Protein AF-A0A968BW07-F1 (afdb_monomer_lite)

Structure (mmCIF, N/CA/C/O backbone):
data_AF-A0A968BW07-F1
#
_entry.id   AF-A0A968BW07-F1
#
loop_
_atom_site.group_PDB
_atom_site.id
_atom_site.type_symbol
_atom_site.label_atom_id
_atom_site.label_alt_id
_atom_site.label_comp_id
_atom_site.label_asym_id
_atom_site.label_entity_id
_atom_site.label_seq_id
_atom_site.pdbx_PDB_ins_code
_atom_site.Cartn_x
_atom_site.Cartn_y
_atom_site.Cartn_z
_atom_site.occupancy
_atom_site.B_iso_or_equiv
_atom_site.auth_seq_id
_atom_site.auth_comp_id
_atom_site.auth_asym_id
_atom_site.auth_atom_id
_atom_site.pdbx_PDB_model_num
ATOM 1 N N . MET A 1 1 ? -22.981 4.550 27.044 1.00 74.88 1 MET A N 1
ATOM 2 C CA . MET A 1 1 ? -21.703 4.511 26.303 1.00 74.88 1 MET A CA 1
ATOM 3 C C . MET A 1 1 ? -21.104 5.910 26.321 1.00 74.88 1 MET A C 1
ATOM 5 O O . MET A 1 1 ? -21.871 6.831 26.048 1.00 74.88 1 MET A O 1
ATOM 9 N N . PRO A 1 2 ? -19.820 6.077 26.691 1.00 92.38 2 PRO A N 1
ATOM 10 C CA . PRO A 1 2 ? -19.123 7.364 26.613 1.00 92.38 2 PRO A CA 1
ATOM 11 C C . PRO A 1 2 ? -19.180 7.959 25.200 1.00 92.38 2 PRO A C 1
ATOM 13 O O . PRO A 1 2 ? -19.210 7.206 24.226 1.00 92.38 2 PRO A O 1
ATOM 16 N N . GLU A 1 3 ? -19.200 9.286 25.086 1.00 94.50 3 GLU A N 1
ATOM 17 C CA . GLU A 1 3 ? -19.290 9.985 23.794 1.00 94.50 3 GLU A CA 1
ATOM 18 C C . GLU A 1 3 ? -18.088 9.681 22.892 1.00 94.50 3 GLU A C 1
ATOM 20 O O . GLU A 1 3 ? -18.267 9.316 21.735 1.00 94.50 3 GLU A O 1
ATOM 25 N N . GLU A 1 4 ? -16.879 9.692 23.453 1.00 94.44 4 GLU A N 1
ATOM 26 C CA . GLU A 1 4 ? -15.647 9.347 22.732 1.00 94.44 4 GLU A CA 1
ATOM 27 C C . GLU A 1 4 ? -15.675 7.918 22.178 1.00 94.44 4 GLU A C 1
ATOM 29 O O . GLU A 1 4 ? -15.310 7.679 21.029 1.00 94.44 4 GLU A O 1
ATOM 34 N N . ARG A 1 5 ? -16.175 6.964 22.975 1.00 96.06 5 ARG A N 1
ATOM 35 C CA . ARG A 1 5 ? -16.337 5.572 22.541 1.00 96.06 5 ARG A CA 1
ATOM 36 C C . ARG A 1 5 ? -17.325 5.462 21.382 1.00 96.06 5 ARG A C 1
ATOM 38 O O . ARG A 1 5 ? -17.070 4.734 20.429 1.00 96.06 5 ARG A O 1
ATOM 45 N N . ARG A 1 6 ? -18.436 6.208 21.441 1.00 96.62 6 ARG A N 1
ATOM 46 C CA . ARG A 1 6 ? -19.401 6.276 20.334 1.00 96.62 6 ARG A CA 1
ATOM 47 C C . ARG A 1 6 ? -18.731 6.779 19.059 1.00 96.62 6 ARG A C 1
ATOM 49 O O . ARG A 1 6 ? -18.841 6.121 18.032 1.00 96.62 6 ARG A O 1
ATOM 56 N N . ALA A 1 7 ? -18.020 7.900 19.154 1.00 96.81 7 ALA A N 1
ATOM 57 C CA . ALA A 1 7 ? -17.372 8.533 18.014 1.00 96.81 7 ALA A CA 1
ATOM 58 C C . ALA A 1 7 ? -16.335 7.610 17.351 1.00 96.81 7 ALA A C 1
ATOM 60 O O . ALA A 1 7 ? -16.285 7.530 16.125 1.00 96.81 7 ALA A O 1
ATOM 61 N N . ARG A 1 8 ? -15.545 6.866 18.141 1.00 96.94 8 ARG A N 1
ATOM 62 C CA . ARG A 1 8 ? -14.592 5.878 17.605 1.00 96.94 8 ARG A CA 1
ATOM 63 C C . ARG A 1 8 ? -15.287 4.749 16.848 1.00 96.94 8 ARG A C 1
ATOM 65 O O . ARG A 1 8 ? -14.878 4.435 15.735 1.00 96.94 8 ARG A O 1
ATOM 72 N N . ILE A 1 9 ? -16.351 4.180 17.418 1.00 97.69 9 ILE A N 1
ATOM 73 C CA . ILE A 1 9 ? -17.124 3.107 16.773 1.00 97.69 9 ILE A CA 1
ATOM 74 C C . ILE A 1 9 ? -17.771 3.604 15.474 1.00 97.69 9 ILE A C 1
ATOM 76 O O . ILE A 1 9 ? -17.692 2.923 14.456 1.00 97.69 9 ILE A O 1
ATOM 80 N N . GLU A 1 10 ? -18.377 4.792 15.486 1.00 97.94 10 GLU A N 1
ATOM 81 C CA . GLU A 1 10 ? -19.016 5.381 14.302 1.00 97.94 10 GLU A CA 1
ATOM 82 C C . GLU A 1 10 ? -18.000 5.673 13.189 1.00 97.94 10 GLU A C 1
ATOM 84 O O . GLU A 1 10 ? -18.258 5.361 12.029 1.00 97.94 10 GLU A O 1
ATOM 89 N N . ASN A 1 11 ? -16.818 6.194 13.532 1.00 97.56 11 ASN A N 1
ATOM 90 C CA . ASN A 1 11 ? -15.746 6.442 12.567 1.00 97.56 11 ASN A CA 1
ATOM 91 C C . ASN A 1 11 ? -15.191 5.133 11.972 1.00 97.56 11 ASN A C 1
ATOM 93 O O . ASN A 1 11 ? -15.035 5.010 10.752 1.00 97.56 11 ASN A O 1
ATOM 97 N N . ALA A 1 12 ? -14.946 4.124 12.816 1.00 97.81 12 ALA A N 1
ATOM 98 C CA . ALA A 1 12 ? -14.503 2.811 12.357 1.00 97.81 12 ALA A CA 1
ATOM 99 C C . ALA A 1 12 ? -15.536 2.182 11.409 1.00 97.81 12 ALA A C 1
ATOM 101 O O . ALA A 1 12 ? -15.183 1.755 10.310 1.00 97.81 12 ALA A O 1
ATOM 102 N N . LEU A 1 13 ? -16.819 2.206 11.783 1.00 97.88 13 LEU A N 1
ATOM 103 C CA . LEU A 1 13 ? -17.908 1.703 10.948 1.00 97.88 13 LEU A CA 1
ATOM 104 C C . LEU A 1 13 ? -17.976 2.437 9.604 1.00 97.88 13 LEU A C 1
ATOM 106 O O . LEU A 1 13 ? -17.979 1.789 8.561 1.00 97.88 13 LEU A O 1
ATOM 110 N N . GLN A 1 14 ? -17.948 3.772 9.616 1.00 98.12 14 GLN A N 1
ATOM 111 C CA . GLN A 1 14 ? -17.973 4.581 8.397 1.00 98.12 14 GLN A CA 1
ATOM 112 C C . GLN A 1 14 ? -16.810 4.233 7.457 1.00 98.12 14 GLN A C 1
ATOM 114 O O . GLN A 1 14 ? -16.999 4.116 6.245 1.00 98.12 14 GLN A O 1
ATOM 119 N N . THR A 1 15 ? -15.606 4.049 8.004 1.00 97.56 15 THR A N 1
ATOM 120 C CA . THR A 1 15 ? -14.418 3.679 7.223 1.00 97.56 15 THR A CA 1
ATOM 121 C C . THR A 1 15 ? -14.579 2.302 6.580 1.00 97.56 15 THR A C 1
ATOM 123 O O . THR A 1 15 ? -14.284 2.133 5.394 1.00 97.56 15 THR A O 1
ATOM 126 N N . LEU A 1 16 ? -15.085 1.324 7.334 1.00 96.94 16 LEU A N 1
ATOM 127 C CA . LEU A 1 16 ? -15.295 -0.040 6.848 1.00 96.94 16 LEU A CA 1
ATOM 128 C C . LEU A 1 16 ? -16.424 -0.116 5.806 1.00 96.94 16 LEU A C 1
ATOM 130 O O . LEU A 1 16 ? -16.279 -0.808 4.802 1.00 96.94 16 LEU A O 1
ATOM 134 N N . GLU A 1 17 ? -17.512 0.638 5.969 1.00 96.50 17 GLU A N 1
ATOM 135 C CA . GLU A 1 17 ? -18.608 0.715 4.988 1.00 96.50 17 GLU A CA 1
ATOM 136 C C . GLU A 1 17 ? -18.201 1.436 3.694 1.00 96.50 17 GLU A C 1
ATOM 138 O O . GLU A 1 17 ? -18.677 1.113 2.597 1.00 96.50 17 GLU A O 1
ATOM 143 N N . ALA A 1 18 ? -17.304 2.419 3.802 1.00 95.50 18 ALA A N 1
ATOM 144 C CA . ALA A 1 18 ? -16.742 3.121 2.656 1.00 95.50 18 ALA A CA 1
ATOM 145 C C . ALA A 1 18 ? -15.719 2.271 1.887 1.00 95.50 18 ALA A C 1
ATOM 147 O O . ALA A 1 18 ? -15.434 2.574 0.724 1.00 95.50 18 ALA A O 1
ATOM 148 N N . TYR A 1 19 ? -15.185 1.203 2.490 1.00 93.75 19 TYR A N 1
ATOM 149 C CA . TYR A 1 19 ? -14.207 0.348 1.833 1.00 93.75 19 TYR A CA 1
ATOM 150 C C . TYR A 1 19 ? -14.776 -0.247 0.543 1.00 93.75 19 TYR A C 1
ATOM 152 O O . TYR A 1 19 ? -15.899 -0.756 0.465 1.00 93.75 19 TYR A O 1
ATOM 160 N N . ARG A 1 20 ? -13.971 -0.162 -0.511 1.00 90.25 20 ARG A N 1
ATOM 161 C CA . ARG A 1 20 ? -14.213 -0.826 -1.785 1.00 90.25 20 ARG A CA 1
ATOM 162 C C . ARG A 1 20 ? -13.027 -1.732 -2.053 1.00 90.25 20 ARG A C 1
ATOM 164 O O . ARG A 1 20 ? -11.875 -1.288 -2.005 1.00 90.25 20 ARG A O 1
ATOM 171 N N . HIS A 1 21 ? -13.335 -3.002 -2.288 1.00 83.12 21 HIS A N 1
ATOM 172 C CA . HIS A 1 21 ? -12.339 -4.007 -2.610 1.00 83.12 21 HIS A CA 1
ATOM 173 C C . HIS A 1 21 ? -11.689 -3.670 -3.954 1.00 83.12 21 HIS A C 1
ATOM 175 O O . HIS A 1 21 ? -12.385 -3.434 -4.943 1.00 83.12 21 HIS A O 1
ATOM 181 N N . ASN A 1 22 ? -10.359 -3.661 -3.978 1.00 83.75 22 ASN A N 1
ATOM 182 C CA . ASN A 1 22 ? -9.586 -3.520 -5.202 1.00 83.75 22 ASN A CA 1
ATOM 183 C C . ASN A 1 22 ? -9.321 -4.921 -5.768 1.00 83.75 22 ASN A C 1
ATOM 185 O O . ASN A 1 22 ? -8.770 -5.765 -5.074 1.00 83.75 22 ASN A O 1
ATOM 189 N N . SER A 1 23 ? -9.746 -5.192 -7.001 1.00 88.69 23 SER A N 1
ATOM 190 C CA . SER A 1 23 ? -9.516 -6.489 -7.651 1.00 88.69 23 SER A CA 1
ATOM 191 C C . SER A 1 23 ? -8.104 -6.654 -8.215 1.00 88.69 23 SER A C 1
ATOM 193 O O . SER A 1 23 ? -7.772 -7.742 -8.681 1.00 88.69 23 SER A O 1
ATOM 195 N N . THR A 1 24 ? -7.288 -5.597 -8.223 1.00 93.31 24 THR A N 1
ATOM 196 C CA . THR A 1 24 ? -5.889 -5.681 -8.640 1.00 93.31 24 THR A CA 1
ATOM 197 C C . THR A 1 24 ? -5.107 -6.521 -7.636 1.00 93.31 24 THR A C 1
ATOM 199 O O . THR A 1 24 ? -5.079 -6.223 -6.448 1.00 93.31 24 THR A O 1
ATOM 202 N N . LEU A 1 25 ? -4.460 -7.565 -8.139 1.00 94.06 25 LEU A N 1
ATOM 203 C CA . LEU A 1 25 ? -3.559 -8.452 -7.411 1.00 94.06 25 LEU A CA 1
ATOM 204 C C . LEU A 1 25 ? -2.098 -8.088 -7.677 1.00 94.06 25 LEU A C 1
ATOM 206 O O . LEU A 1 25 ? -1.271 -8.180 -6.774 1.00 94.06 25 LEU A O 1
ATOM 210 N N . VAL A 1 26 ? -1.775 -7.687 -8.912 1.00 95.69 26 VAL A N 1
ATOM 211 C CA . VAL A 1 26 ? -0.406 -7.353 -9.323 1.00 95.69 26 VAL A CA 1
ATOM 212 C C . VAL A 1 26 ? -0.401 -6.116 -10.216 1.00 95.69 26 VAL A C 1
ATOM 214 O O . VAL A 1 26 ? -1.106 -6.071 -11.224 1.00 95.69 26 VAL A O 1
ATOM 217 N N . ARG A 1 27 ? 0.431 -5.130 -9.871 1.00 96.00 27 ARG A N 1
ATOM 218 C CA . ARG A 1 27 ? 0.745 -3.964 -10.703 1.00 96.00 27 ARG A CA 1
ATOM 219 C C . ARG A 1 27 ? 2.140 -4.098 -11.283 1.00 96.00 27 ARG A C 1
ATOM 221 O O . ARG A 1 27 ? 3.114 -4.192 -10.542 1.00 96.00 27 ARG A O 1
ATOM 228 N N . PHE A 1 28 ? 2.237 -4.047 -12.601 1.00 96.19 28 PHE A N 1
ATOM 229 C CA . PHE A 1 28 ? 3.496 -3.976 -13.325 1.00 96.19 28 PHE A CA 1
ATOM 230 C C . PHE A 1 28 ? 3.752 -2.534 -13.727 1.00 96.19 28 PHE A C 1
ATOM 232 O O . PHE A 1 28 ? 2.928 -1.931 -14.407 1.00 96.19 28 PHE A O 1
ATOM 239 N N . VAL A 1 29 ? 4.899 -1.994 -13.344 1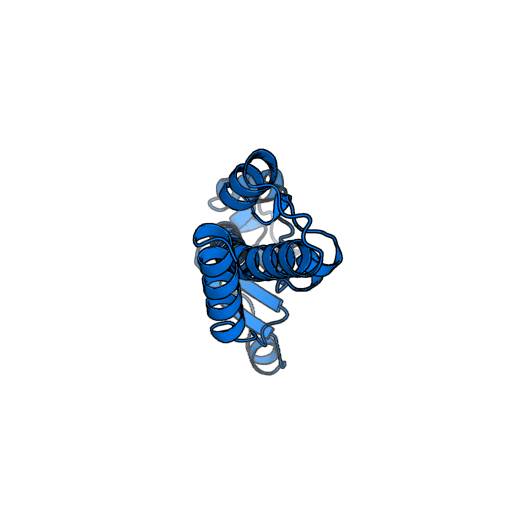.00 96.75 29 VAL A N 1
ATOM 240 C CA . VAL A 1 29 ? 5.333 -0.654 -13.731 1.00 96.75 29 VAL A CA 1
ATOM 241 C C . VAL A 1 29 ? 6.486 -0.793 -14.711 1.00 96.75 29 VAL A C 1
ATOM 243 O O . VAL A 1 29 ? 7.447 -1.499 -14.421 1.00 96.75 29 VAL A O 1
ATOM 246 N N . HIS A 1 30 ? 6.405 -0.166 -15.882 1.00 94.25 30 HIS A N 1
ATOM 247 C CA . HIS A 1 30 ? 7.422 -0.312 -16.925 1.00 94.25 30 HIS A CA 1
ATOM 248 C C . HIS A 1 30 ? 7.588 0.944 -17.783 1.00 94.25 30 HIS A C 1
ATOM 250 O O . HIS A 1 30 ? 6.680 1.758 -17.910 1.00 94.25 30 HIS A O 1
ATOM 256 N N . THR A 1 31 ? 8.714 1.046 -18.488 1.00 91.62 31 THR A N 1
ATOM 257 C CA . THR A 1 31 ? 9.010 2.165 -19.407 1.00 91.62 31 THR A CA 1
ATOM 258 C C . THR A 1 31 ? 8.298 2.090 -20.763 1.00 91.62 31 THR A C 1
ATOM 260 O O . THR A 1 31 ? 8.419 3.000 -21.576 1.00 91.62 31 THR A O 1
ATOM 263 N N . GLY A 1 32 ? 7.555 1.010 -21.030 1.00 85.75 32 GLY A N 1
ATOM 264 C CA . GLY A 1 32 ? 6.840 0.783 -22.298 1.00 85.75 32 GLY A CA 1
ATOM 265 C C . GLY A 1 32 ? 7.558 -0.171 -23.257 1.00 85.75 32 GLY A C 1
ATOM 266 O O . GLY A 1 32 ? 7.062 -0.456 -24.339 1.00 85.75 32 GLY A O 1
ATOM 267 N N . ALA A 1 33 ? 8.713 -0.711 -22.855 1.00 75.12 33 ALA A N 1
ATOM 268 C CA . ALA A 1 33 ? 9.481 -1.688 -23.632 1.00 75.12 33 ALA A CA 1
ATOM 269 C C . ALA A 1 33 ? 8.993 -3.148 -23.478 1.00 75.12 33 ALA A C 1
ATOM 271 O O . ALA A 1 33 ? 9.697 -4.081 -23.891 1.00 75.12 33 ALA A O 1
ATOM 272 N N . LEU A 1 34 ? 7.845 -3.349 -22.827 1.00 74.00 34 LEU A N 1
ATOM 273 C CA . LEU A 1 34 ? 7.175 -4.631 -22.643 1.00 74.00 34 LEU A CA 1
ATOM 274 C C . LEU A 1 34 ? 5.910 -4.643 -23.509 1.00 74.00 34 LEU A C 1
ATOM 276 O O . LEU A 1 34 ? 5.155 -3.675 -23.493 1.00 74.00 34 LEU A O 1
ATOM 280 N N . ASP A 1 35 ? 5.662 -5.741 -24.222 1.00 79.38 35 ASP A N 1
ATOM 281 C CA . ASP A 1 35 ? 4.325 -6.003 -24.754 1.00 79.38 35 ASP A CA 1
ATOM 282 C C . ASP A 1 35 ? 3.395 -6.319 -23.574 1.00 79.38 35 ASP A C 1
ATOM 284 O O . ASP A 1 35 ? 3.515 -7.368 -22.936 1.00 79.38 35 ASP A O 1
ATOM 288 N N . AS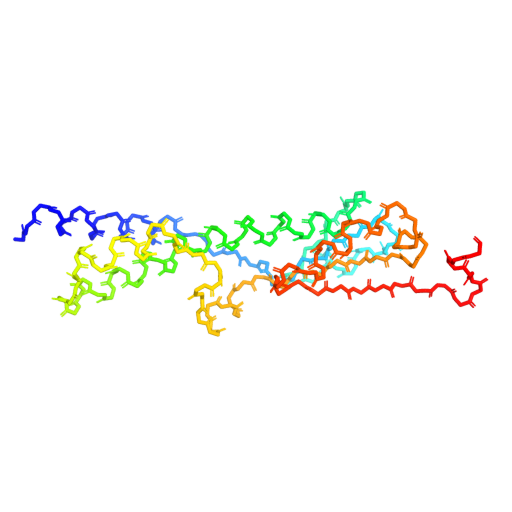P A 1 36 ? 2.518 -5.373 -23.244 1.00 81.12 36 ASP A N 1
ATOM 289 C CA . ASP A 1 36 ? 1.599 -5.446 -22.110 1.00 81.12 36 ASP A CA 1
ATOM 290 C C . ASP A 1 36 ? 0.222 -6.022 -22.486 1.00 81.12 36 ASP A C 1
ATOM 292 O O . ASP A 1 36 ? -0.669 -6.110 -21.635 1.00 81.12 36 ASP A O 1
ATOM 296 N N . ALA A 1 37 ? 0.032 -6.469 -23.735 1.00 82.69 37 ALA A N 1
ATOM 297 C CA . ALA A 1 37 ? -1.253 -6.981 -24.202 1.00 82.69 37 ALA A CA 1
ATOM 298 C C . ALA A 1 37 ? -1.718 -8.200 -23.395 1.00 82.69 37 ALA A C 1
ATOM 300 O O . ALA A 1 37 ? -2.903 -8.320 -23.084 1.00 82.69 37 ALA A O 1
ATOM 301 N N . TRP A 1 38 ? -0.796 -9.094 -23.029 1.00 83.06 38 TRP A N 1
ATOM 302 C CA . TRP A 1 38 ? -1.099 -10.270 -22.208 1.00 83.06 38 TRP A CA 1
ATOM 303 C C . TRP A 1 38 ? -1.345 -9.909 -20.733 1.00 83.06 38 TRP A C 1
ATOM 305 O O . TRP A 1 38 ? -2.182 -10.540 -20.083 1.00 83.06 38 TRP A O 1
ATOM 315 N N . LEU A 1 39 ? -0.684 -8.862 -20.216 1.00 84.50 39 LEU A N 1
ATOM 316 C CA . LEU A 1 39 ? -0.919 -8.351 -18.862 1.00 84.50 39 LEU A CA 1
ATOM 317 C C . LEU A 1 39 ? -2.347 -7.828 -18.733 1.00 84.50 39 LEU A C 1
ATOM 319 O O . LEU A 1 39 ? -3.072 -8.228 -17.830 1.00 84.50 39 LEU A O 1
ATOM 323 N N . LYS A 1 40 ? -2.781 -7.008 -19.696 1.00 80.25 40 LYS A N 1
ATOM 324 C CA . LYS A 1 40 ? -4.127 -6.412 -19.727 1.00 80.25 40 LYS A CA 1
ATOM 325 C C . LYS A 1 40 ? -5.254 -7.436 -19.879 1.00 80.25 40 LYS A C 1
ATOM 327 O O . LYS A 1 40 ? -6.393 -7.141 -19.534 1.00 80.25 40 LYS A O 1
ATOM 332 N N . GLN A 1 41 ? -4.957 -8.620 -20.413 1.00 87.19 41 GLN A N 1
ATOM 333 C CA . GLN A 1 41 ? -5.927 -9.710 -20.572 1.00 87.19 41 GLN A CA 1
ATOM 334 C C . GLN A 1 41 ? -6.038 -10.602 -19.329 1.00 87.19 41 GLN A C 1
ATOM 336 O O . GLN A 1 41 ? -6.974 -11.396 -19.228 1.00 87.19 41 GLN A O 1
ATOM 341 N N . THR A 1 42 ? -5.104 -10.487 -18.382 1.00 91.50 42 THR A N 1
ATOM 342 C CA . THR A 1 42 ? -5.075 -11.322 -17.180 1.00 91.50 42 THR A CA 1
ATOM 343 C C . THR A 1 42 ? -5.865 -10.649 -16.059 1.00 91.50 42 THR A C 1
ATOM 345 O O . THR A 1 42 ? -5.568 -9.528 -15.653 1.00 91.50 42 THR A O 1
ATOM 348 N N . ALA A 1 43 ? -6.888 -11.330 -15.536 1.00 92.12 43 ALA A N 1
ATOM 349 C CA . ALA A 1 43 ? -7.706 -10.793 -14.451 1.00 92.12 43 ALA A CA 1
ATOM 350 C C . ALA A 1 43 ? -6.859 -10.516 -13.196 1.00 92.12 43 ALA A C 1
ATOM 352 O O . ALA A 1 43 ? -6.084 -11.364 -12.757 1.00 92.12 43 ALA A O 1
ATOM 353 N N . GLY A 1 44 ? -7.028 -9.325 -12.619 1.00 92.62 44 GLY A N 1
ATOM 354 C CA . GLY A 1 44 ? -6.271 -8.873 -11.452 1.00 92.62 44 GLY A CA 1
ATOM 355 C C . GLY A 1 44 ? -4.874 -8.334 -11.768 1.00 92.62 44 GLY A C 1
ATOM 356 O O . GLY A 1 44 ? -4.172 -7.937 -10.841 1.00 92.62 44 GLY A O 1
ATOM 357 N N . PHE A 1 45 ? -4.451 -8.296 -13.033 1.00 94.31 45 PHE A N 1
ATOM 358 C CA . PHE A 1 45 ? -3.204 -7.641 -13.424 1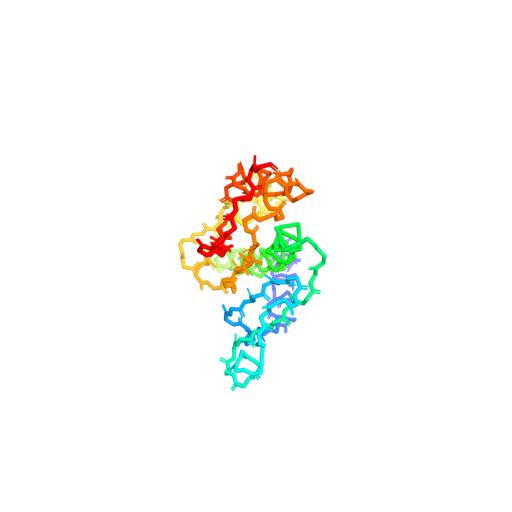.00 94.31 45 PHE A CA 1
ATOM 359 C C . PHE A 1 45 ? -3.478 -6.239 -13.959 1.00 94.31 45 PHE A C 1
ATOM 361 O O . PHE A 1 45 ? -4.452 -5.993 -14.668 1.00 94.31 45 PHE A O 1
ATOM 368 N N . GLU A 1 46 ? -2.584 -5.320 -13.625 1.00 93.19 46 GLU A N 1
ATOM 369 C CA . GLU A 1 46 ? -2.605 -3.940 -14.086 1.00 93.19 46 GLU A CA 1
ATOM 370 C C . GLU A 1 46 ? -1.209 -3.571 -14.597 1.00 93.19 46 GLU A C 1
ATOM 372 O O . GLU A 1 46 ? -0.202 -3.922 -13.981 1.00 93.19 46 GLU A O 1
ATOM 377 N N . ALA A 1 47 ? -1.142 -2.884 -15.737 1.00 93.69 47 ALA A N 1
ATOM 378 C CA . ALA A 1 47 ? 0.103 -2.411 -16.331 1.00 93.69 47 ALA A CA 1
ATOM 379 C C . ALA A 1 47 ? 0.117 -0.879 -16.344 1.00 93.69 47 ALA A C 1
ATOM 381 O O . ALA A 1 47 ? -0.803 -0.245 -16.864 1.00 93.69 47 ALA A O 1
ATOM 382 N N . VAL A 1 48 ? 1.171 -0.296 -15.783 1.00 94.44 48 VAL A N 1
ATOM 383 C CA . VAL A 1 48 ? 1.386 1.143 -15.653 1.00 94.44 48 VAL A CA 1
ATOM 384 C C . VAL A 1 48 ? 2.642 1.510 -16.431 1.00 94.44 48 VAL A C 1
ATOM 386 O O . VAL A 1 48 ? 3.731 0.999 -16.172 1.00 94.44 48 VAL A O 1
ATOM 389 N N . THR A 1 49 ? 2.493 2.415 -17.397 1.00 95.12 49 THR A N 1
ATOM 390 C CA . THR A 1 49 ? 3.640 2.961 -18.126 1.00 95.12 49 THR A CA 1
ATOM 391 C C . THR A 1 49 ? 4.135 4.221 -17.430 1.00 95.12 49 THR A C 1
ATOM 393 O O . THR A 1 49 ? 3.384 5.186 -17.305 1.00 95.12 49 THR A O 1
ATOM 396 N N . ALA A 1 50 ? 5.397 4.224 -17.011 1.00 95.38 50 ALA A N 1
ATOM 397 C CA . ALA A 1 50 ? 6.027 5.345 -16.326 1.00 95.38 50 ALA A CA 1
ATOM 398 C C . ALA A 1 50 ? 7.455 5.558 -16.828 1.00 95.38 50 ALA A C 1
ATOM 400 O O . ALA A 1 50 ? 8.134 4.613 -17.224 1.00 95.38 50 ALA A O 1
ATOM 401 N N . LYS A 1 51 ? 7.917 6.813 -16.800 1.00 94.56 51 LYS A N 1
ATOM 402 C CA . LYS A 1 51 ? 9.294 7.149 -17.183 1.00 94.56 51 LYS A CA 1
ATOM 403 C C . LYS A 1 51 ? 10.311 6.519 -16.224 1.00 94.56 51 LYS A C 1
ATOM 405 O O . LYS A 1 51 ? 11.339 6.035 -16.680 1.00 94.56 51 LYS A O 1
ATOM 410 N N . ASP A 1 52 ? 9.995 6.516 -14.931 1.00 96.62 52 ASP A N 1
ATOM 411 C CA . ASP A 1 52 ? 10.791 5.900 -13.872 1.00 96.62 52 ASP A CA 1
ATOM 412 C C . ASP A 1 52 ? 9.951 4.824 -13.158 1.00 96.62 52 ASP A C 1
ATOM 414 O O . ASP A 1 52 ? 9.095 5.151 -12.328 1.00 96.62 52 ASP A O 1
ATOM 418 N N . PRO A 1 53 ? 10.131 3.540 -13.521 1.00 96.94 53 PRO A N 1
ATOM 419 C CA . PRO A 1 53 ? 9.413 2.439 -12.895 1.00 96.94 53 PRO A CA 1
ATOM 420 C C . PRO A 1 53 ? 9.623 2.319 -11.386 1.00 96.94 53 PRO A C 1
ATOM 422 O O . PRO A 1 53 ? 8.670 1.998 -10.679 1.00 96.94 53 PRO A O 1
ATOM 425 N N . CYS A 1 54 ? 10.834 2.561 -10.877 1.00 98.00 54 CYS A N 1
ATOM 426 C CA . CYS A 1 54 ? 11.128 2.449 -9.447 1.00 98.00 54 CYS A CA 1
ATOM 427 C C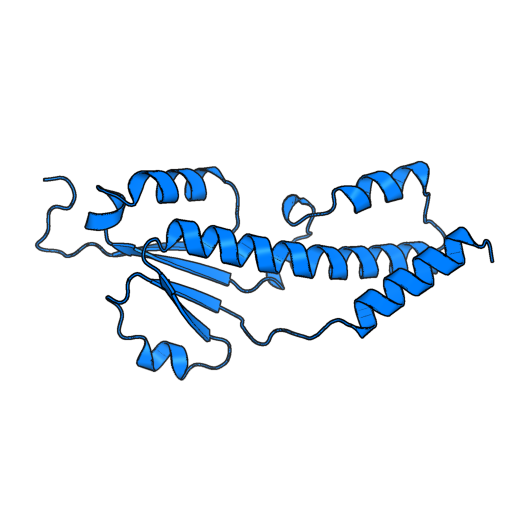 . CYS A 1 54 ? 10.439 3.552 -8.631 1.00 98.00 54 CYS A C 1
ATOM 429 O O . CYS A 1 54 ? 9.860 3.282 -7.574 1.00 98.00 54 CYS A O 1
ATOM 431 N N . GLU A 1 55 ? 10.470 4.793 -9.117 1.00 98.00 55 GLU A N 1
A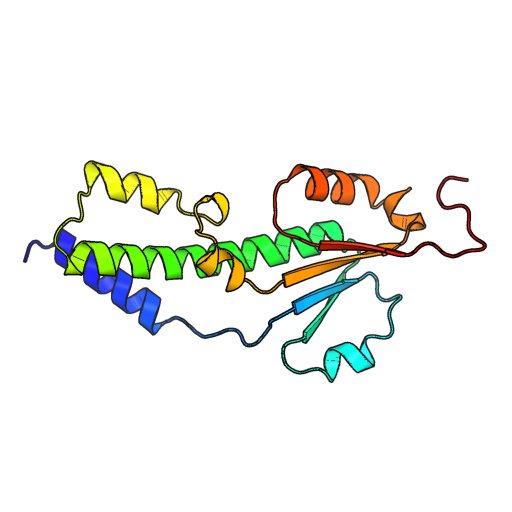TOM 432 C CA . GLU A 1 55 ? 9.781 5.918 -8.482 1.00 98.00 55 GLU A CA 1
ATOM 433 C C . GLU A 1 55 ? 8.262 5.710 -8.481 1.00 98.00 55 GLU A C 1
ATOM 435 O O . GLU A 1 55 ? 7.616 5.819 -7.436 1.00 98.00 55 GLU A O 1
ATOM 440 N N . GLU A 1 56 ? 7.691 5.326 -9.621 1.00 98.25 56 GLU A N 1
ATOM 441 C CA . GLU A 1 56 ? 6.248 5.119 -9.725 1.00 98.25 56 GLU A CA 1
ATOM 442 C C . GLU A 1 56 ? 5.781 3.891 -8.927 1.00 98.25 56 GLU A C 1
ATOM 444 O O . GLU A 1 56 ? 4.737 3.939 -8.276 1.00 98.25 56 GLU A O 1
ATOM 449 N N . ALA A 1 57 ? 6.567 2.811 -8.884 1.00 98.31 57 ALA A N 1
ATOM 450 C CA . ALA A 1 57 ? 6.271 1.659 -8.034 1.00 98.31 57 ALA A CA 1
ATOM 451 C C . ALA A 1 57 ? 6.257 2.029 -6.544 1.00 98.31 57 ALA A C 1
ATOM 453 O O . ALA A 1 57 ? 5.377 1.579 -5.808 1.00 98.31 57 ALA A O 1
ATOM 454 N N . THR A 1 58 ? 7.188 2.886 -6.112 1.00 98.25 58 THR A N 1
ATOM 455 C CA . THR A 1 58 ? 7.212 3.432 -4.745 1.00 98.25 58 THR A CA 1
ATOM 456 C C . THR A 1 58 ? 5.906 4.164 -4.445 1.00 98.25 58 THR A C 1
ATOM 458 O O . THR A 1 58 ? 5.248 3.880 -3.446 1.00 98.25 58 THR A O 1
ATOM 461 N N . ARG A 1 59 ? 5.499 5.063 -5.348 1.00 98.38 59 ARG A N 1
ATOM 462 C CA . ARG A 1 59 ? 4.284 5.870 -5.209 1.00 98.38 59 ARG A CA 1
ATOM 463 C C . ARG A 1 59 ? 3.023 5.005 -5.135 1.00 98.38 59 ARG A C 1
ATOM 465 O O . ARG A 1 59 ? 2.189 5.220 -4.260 1.00 98.38 59 ARG A O 1
ATOM 472 N N . LEU A 1 60 ? 2.891 4.029 -6.035 1.00 97.69 60 LEU A N 1
ATOM 473 C CA . LEU A 1 60 ? 1.740 3.123 -6.094 1.00 97.69 60 LEU A CA 1
ATOM 474 C C . LEU A 1 60 ? 1.632 2.237 -4.852 1.00 97.69 60 LEU A C 1
ATOM 476 O O . LEU A 1 60 ? 0.523 1.983 -4.379 1.00 97.69 60 LEU A O 1
ATOM 480 N N . PHE A 1 61 ? 2.766 1.765 -4.330 1.00 97.62 61 PHE A N 1
ATOM 481 C CA . PHE A 1 61 ? 2.788 1.020 -3.077 1.00 97.62 61 PHE A CA 1
ATOM 482 C C . PHE A 1 61 ? 2.332 1.902 -1.909 1.00 97.62 61 PHE A C 1
ATOM 484 O O . PHE A 1 61 ? 1.408 1.520 -1.195 1.00 97.62 61 PHE A O 1
ATOM 491 N N . ASP A 1 62 ? 2.920 3.091 -1.749 1.00 97.62 62 ASP A N 1
ATOM 492 C CA . ASP A 1 62 ? 2.610 3.998 -0.635 1.00 97.62 62 ASP A CA 1
ATOM 493 C C . ASP A 1 62 ? 1.143 4.436 -0.631 1.00 97.62 62 ASP A C 1
ATOM 495 O O . ASP A 1 62 ? 0.501 4.485 0.419 1.00 97.62 62 ASP A O 1
ATOM 499 N N . GLU A 1 63 ? 0.592 4.729 -1.810 1.00 96.44 63 GLU A N 1
ATOM 500 C CA . GLU A 1 63 ? -0.809 5.115 -1.965 1.00 96.44 63 GLU A CA 1
ATOM 501 C C . GLU A 1 63 ? -1.753 3.996 -1.507 1.00 96.44 63 GLU A C 1
ATOM 503 O O . GLU A 1 63 ? -2.669 4.220 -0.709 1.00 96.44 63 GLU A O 1
ATOM 508 N N . GLU A 1 64 ? -1.519 2.773 -1.980 1.00 95.62 64 GLU A N 1
ATOM 509 C CA . GLU A 1 64 ? -2.367 1.634 -1.652 1.00 95.62 64 GLU A CA 1
ATOM 510 C C . GLU A 1 64 ? -2.213 1.210 -0.190 1.00 95.62 64 GLU A C 1
ATOM 512 O O . GLU A 1 64 ? -3.207 0.950 0.493 1.00 95.62 64 GLU A O 1
ATOM 517 N N . ALA A 1 65 ? -0.980 1.189 0.311 1.00 96.62 65 ALA A N 1
ATOM 518 C CA . ALA A 1 65 ? -0.694 0.823 1.684 1.00 96.62 65 ALA A CA 1
ATOM 519 C C . ALA A 1 65 ? -1.263 1.854 2.665 1.00 96.62 65 ALA A C 1
ATOM 521 O O . ALA A 1 65 ? -1.897 1.473 3.645 1.00 96.62 65 ALA A O 1
ATOM 522 N N . GLY A 1 66 ? -1.164 3.152 2.360 1.00 96.38 66 GLY A N 1
ATOM 523 C CA . GLY A 1 66 ? -1.806 4.209 3.143 1.00 96.38 66 GLY A CA 1
ATOM 524 C C . GLY A 1 66 ? -3.337 4.138 3.108 1.00 96.38 66 GLY A C 1
ATOM 525 O O . GLY A 1 66 ? -4.002 4.407 4.113 1.00 96.38 66 GLY A O 1
ATOM 526 N N . ARG A 1 67 ? -3.929 3.733 1.977 1.00 95.31 67 ARG A N 1
ATOM 527 C CA . ARG A 1 67 ? -5.375 3.483 1.881 1.00 95.31 67 ARG A CA 1
ATOM 528 C C . ARG A 1 67 ? -5.796 2.308 2.764 1.00 95.31 67 ARG A C 1
ATOM 530 O O . ARG A 1 67 ? -6.772 2.432 3.502 1.00 95.31 67 ARG A O 1
ATOM 537 N N . LEU A 1 68 ? -5.074 1.190 2.698 1.00 95.94 68 LEU A N 1
ATOM 538 C CA . LEU A 1 68 ? -5.376 -0.011 3.478 1.00 95.94 68 LEU A CA 1
ATOM 539 C C . LEU A 1 68 ? -5.040 0.144 4.964 1.00 95.94 68 LEU A C 1
ATOM 541 O O . LEU A 1 68 ? -5.765 -0.405 5.786 1.00 95.94 68 LEU A O 1
ATOM 545 N N . ALA A 1 69 ? -4.063 0.977 5.330 1.00 97.38 69 ALA A N 1
ATOM 546 C CA . ALA A 1 69 ? -3.756 1.295 6.724 1.00 97.38 69 ALA A CA 1
ATOM 547 C C . ALA A 1 69 ? -4.976 1.867 7.452 1.00 97.38 69 ALA A C 1
ATOM 549 O O . ALA A 1 69 ? -5.289 1.457 8.565 1.00 97.38 69 ALA A O 1
ATOM 550 N N . LYS A 1 70 ? -5.743 2.744 6.793 1.00 96.44 70 LYS A N 1
ATOM 551 C CA . LYS A 1 70 ? -6.994 3.281 7.356 1.00 96.44 70 LYS A CA 1
ATOM 552 C C . LYS A 1 70 ? -8.024 2.182 7.615 1.00 96.44 70 LYS A C 1
ATOM 554 O O . LYS A 1 70 ? -8.708 2.207 8.632 1.00 96.44 70 LYS A O 1
ATOM 559 N N . VAL A 1 71 ? -8.124 1.215 6.705 1.00 96.94 71 VAL A N 1
ATOM 560 C CA . VAL A 1 71 ? -9.092 0.112 6.780 1.00 96.94 71 VAL A CA 1
ATOM 561 C C . VAL A 1 71 ? -8.696 -0.883 7.868 1.00 96.94 71 VAL A C 1
ATOM 563 O O . VAL A 1 71 ? -9.520 -1.212 8.716 1.00 96.94 71 VAL A O 1
ATOM 566 N N . PHE A 1 72 ? -7.439 -1.329 7.884 1.00 97.44 72 PHE A N 1
ATOM 567 C CA . PHE A 1 72 ? -6.924 -2.243 8.906 1.00 97.44 72 PHE A CA 1
ATOM 568 C C . PHE A 1 72 ? -6.919 -1.588 10.288 1.00 97.44 72 PHE A C 1
ATOM 570 O O . PHE A 1 72 ? -7.331 -2.214 11.261 1.00 97.44 72 PHE A O 1
ATOM 577 N N . GLY A 1 73 ? -6.558 -0.305 10.370 1.00 97.62 73 GLY A N 1
ATOM 578 C CA . GLY A 1 73 ? -6.666 0.487 11.590 1.00 97.62 73 GLY A CA 1
ATOM 579 C C . GLY A 1 73 ? -8.101 0.520 12.114 1.00 97.62 73 GLY A C 1
ATOM 580 O O . GLY A 1 73 ? -8.340 0.153 13.259 1.00 97.62 73 GLY A O 1
ATOM 581 N N . ALA A 1 74 ? -9.076 0.859 11.264 1.00 98.00 74 ALA A N 1
ATOM 582 C CA . ALA A 1 74 ? -10.492 0.843 11.634 1.00 98.00 74 ALA A CA 1
ATOM 583 C C . ALA A 1 74 ? -10.976 -0.547 12.084 1.00 98.00 74 ALA A C 1
ATOM 585 O O . ALA A 1 74 ? -11.706 -0.644 13.069 1.00 98.00 74 ALA A O 1
ATOM 586 N N . ALA A 1 75 ? -10.549 -1.619 11.408 1.00 97.31 75 ALA A N 1
ATOM 587 C CA . ALA A 1 75 ? -10.894 -2.989 11.780 1.00 97.31 75 ALA A CA 1
ATOM 588 C C . ALA A 1 75 ? -10.342 -3.367 13.165 1.00 97.31 75 ALA A C 1
ATOM 590 O O . ALA A 1 75 ? -11.093 -3.856 14.007 1.00 97.31 75 ALA A O 1
ATOM 591 N N . ARG A 1 76 ? -9.065 -3.071 13.437 1.00 97.44 76 ARG A N 1
ATOM 592 C CA . ARG A 1 76 ? -8.435 -3.332 14.741 1.00 97.44 76 ARG A CA 1
ATOM 593 C C . ARG A 1 76 ? -9.039 -2.476 15.857 1.00 97.44 76 ARG A C 1
ATOM 595 O O . ARG A 1 76 ? -9.265 -2.978 16.952 1.00 97.44 76 ARG A O 1
ATOM 602 N N . ILE A 1 77 ? -9.349 -1.202 15.592 1.00 98.00 77 ILE A N 1
ATOM 603 C CA . ILE A 1 77 ? -10.073 -0.340 16.544 1.00 98.00 77 ILE A CA 1
ATOM 604 C C . ILE A 1 77 ? -11.436 -0.954 16.873 1.00 98.00 77 ILE A C 1
ATOM 606 O O . ILE A 1 77 ? -11.801 -1.033 18.044 1.00 98.00 77 ILE A O 1
ATOM 610 N N . ALA A 1 78 ? -12.180 -1.406 15.860 1.00 98.12 78 ALA A N 1
ATOM 611 C CA . ALA A 1 78 ? -13.477 -2.039 16.065 1.00 98.12 78 ALA A CA 1
ATOM 612 C C . ALA A 1 78 ? -13.362 -3.315 16.914 1.00 98.12 78 ALA A C 1
ATOM 614 O O . ALA A 1 78 ? -14.167 -3.499 17.822 1.00 98.12 78 ALA A O 1
ATOM 615 N N . GLU A 1 79 ? -12.352 -4.155 16.675 1.00 97.88 79 GLU A N 1
ATOM 616 C CA . GLU A 1 79 ? -12.083 -5.359 17.473 1.00 97.88 79 GLU A CA 1
ATOM 617 C C . GLU A 1 79 ? -11.801 -5.018 18.946 1.00 97.88 79 GLU A C 1
ATOM 619 O O . GLU A 1 79 ? -12.495 -5.509 19.837 1.00 97.88 79 GLU A O 1
ATOM 624 N N . LEU A 1 80 ? -10.892 -4.071 19.209 1.00 98.19 80 LEU A N 1
ATOM 625 C CA . LEU A 1 80 ? -10.588 -3.584 20.563 1.00 98.19 80 LEU A CA 1
ATOM 626 C C . LEU A 1 80 ? -11.819 -2.991 21.270 1.00 98.19 80 LEU A C 1
ATOM 628 O O . LEU A 1 80 ? -11.996 -3.152 22.482 1.00 98.19 80 LEU A O 1
ATOM 632 N N . GLU A 1 81 ? -12.677 -2.287 20.529 1.00 97.50 81 GLU A N 1
ATOM 633 C CA . GLU A 1 81 ? -13.913 -1.705 21.051 1.00 97.50 81 GLU A CA 1
ATOM 634 C C . GLU A 1 81 ? -14.991 -2.758 21.337 1.00 97.50 81 GLU A C 1
ATOM 636 O O . GLU A 1 81 ? -15.731 -2.612 22.315 1.00 97.50 81 GLU A O 1
ATOM 641 N N . ILE A 1 82 ? -15.077 -3.820 20.530 1.00 97.31 82 ILE A N 1
ATOM 642 C CA . ILE A 1 82 ? -15.967 -4.968 20.761 1.00 97.31 82 ILE A CA 1
ATOM 643 C C . ILE A 1 82 ? -15.539 -5.714 22.027 1.00 97.31 82 ILE A C 1
ATOM 645 O O . ILE A 1 82 ? -16.381 -6.025 22.871 1.00 97.31 82 ILE A O 1
ATOM 649 N N . GLU A 1 83 ? -14.238 -5.942 22.192 1.00 97.75 83 GLU A N 1
ATOM 650 C CA . GLU A 1 83 ? -13.661 -6.590 23.373 1.00 97.75 83 GLU A CA 1
ATOM 651 C C . GLU A 1 83 ? -13.685 -5.691 24.621 1.00 97.75 83 GLU A C 1
ATOM 653 O O . GLU A 1 83 ? -13.584 -6.174 25.749 1.00 97.75 83 GLU A O 1
ATOM 658 N N . GLY A 1 84 ? -13.865 -4.379 24.441 1.00 96.69 84 GLY A N 1
ATOM 659 C CA . GLY A 1 84 ? -13.920 -3.406 25.529 1.00 96.69 84 GLY A CA 1
ATOM 660 C C . GLY A 1 84 ? -12.559 -3.116 26.167 1.00 96.69 84 GLY A C 1
ATOM 661 O O . GLY A 1 84 ? -12.521 -2.664 27.311 1.00 96.69 84 GLY A O 1
ATOM 662 N N . ILE A 1 85 ? -11.466 -3.364 25.440 1.00 97.75 85 ILE A N 1
ATOM 663 C CA . ILE A 1 85 ? -10.080 -3.199 25.910 1.00 97.75 85 ILE A CA 1
ATOM 664 C C . ILE A 1 85 ? -9.360 -1.999 25.276 1.00 97.75 85 ILE A C 1
ATOM 666 O O . ILE A 1 85 ? -8.162 -1.810 25.482 1.00 97.75 85 ILE A O 1
ATOM 670 N N . TYR A 1 86 ? -10.077 -1.166 24.517 1.00 97.94 86 TYR A N 1
ATOM 671 C CA . TYR A 1 86 ? -9.515 0.055 23.945 1.00 97.94 86 TYR A CA 1
ATOM 672 C C . TYR A 1 86 ? -9.112 1.061 25.039 1.00 97.94 86 TYR A C 1
ATOM 674 O O . TYR A 1 86 ? -9.959 1.681 25.683 1.00 97.94 86 TYR A O 1
ATOM 682 N N . ASP A 1 87 ? -7.805 1.253 25.205 1.00 97.38 87 ASP A N 1
ATOM 683 C CA . ASP A 1 87 ? -7.186 2.313 26.008 1.00 97.38 87 ASP A CA 1
ATOM 684 C C . ASP A 1 87 ? -6.729 3.495 25.121 1.00 97.38 87 ASP A C 1
ATOM 686 O O . ASP A 1 87 ? -5.769 3.329 24.362 1.00 97.38 87 ASP A O 1
ATOM 690 N N . PRO A 1 88 ? -7.354 4.685 25.214 1.00 96.25 88 PRO A N 1
ATOM 691 C CA . PRO A 1 88 ? -6.958 5.866 24.442 1.00 96.25 88 PRO A CA 1
ATOM 692 C C . PRO A 1 88 ? -5.502 6.304 24.651 1.00 96.25 88 PRO A C 1
ATOM 694 O O . PRO A 1 88 ? -4.860 6.761 23.710 1.00 96.25 88 PRO A O 1
ATOM 697 N N . ALA A 1 89 ? -4.937 6.125 25.851 1.00 97.06 89 ALA A N 1
ATOM 698 C CA . ALA A 1 89 ? -3.568 6.554 26.143 1.00 97.06 89 ALA A CA 1
ATOM 699 C C . ALA A 1 89 ? -2.510 5.721 25.397 1.00 97.06 89 ALA A C 1
ATOM 701 O O . ALA A 1 89 ? -1.394 6.194 25.177 1.00 97.06 89 ALA A O 1
ATOM 702 N N . ILE A 1 90 ? -2.861 4.493 25.006 1.00 96.94 90 ILE A N 1
ATOM 703 C CA . ILE A 1 90 ? -1.979 3.553 24.304 1.00 96.94 90 ILE A CA 1
ATOM 704 C C . ILE A 1 90 ? -2.322 3.500 22.815 1.00 96.94 90 ILE A C 1
ATOM 706 O O . ILE A 1 90 ? -1.436 3.575 21.964 1.00 96.94 90 ILE A O 1
ATOM 710 N N . HIS A 1 91 ? -3.608 3.363 22.496 1.00 97.81 91 HIS A N 1
ATOM 711 C CA . HIS A 1 91 ? -4.052 3.069 21.140 1.00 97.81 91 HIS A CA 1
ATOM 712 C C . HIS A 1 91 ? -4.165 4.318 20.266 1.00 97.81 91 HIS A C 1
ATOM 714 O O . HIS A 1 91 ? -3.864 4.218 19.080 1.00 97.81 91 HIS A O 1
ATOM 720 N N . ASP A 1 92 ? -4.509 5.494 20.808 1.00 96.62 92 ASP A N 1
ATOM 721 C CA . ASP A 1 92 ? -4.589 6.705 19.976 1.00 96.62 92 ASP A CA 1
ATOM 722 C C . ASP A 1 92 ? -3.216 7.065 19.367 1.00 96.62 92 ASP A C 1
ATOM 724 O O . ASP A 1 92 ? -3.147 7.262 18.151 1.00 96.62 92 ASP A O 1
ATOM 728 N N . PRO A 1 93 ? -2.095 7.080 20.126 1.00 96.94 93 PRO A N 1
ATOM 729 C CA . PRO A 1 93 ? -0.770 7.320 19.545 1.00 96.94 93 PRO A CA 1
ATOM 730 C C . PRO A 1 93 ? -0.324 6.232 18.561 1.00 96.94 93 PRO A C 1
ATOM 732 O O . PRO A 1 93 ? 0.371 6.536 17.589 1.00 96.94 93 PRO A O 1
ATOM 735 N N . PHE A 1 94 ? -0.714 4.976 18.808 1.00 96.62 94 PHE A N 1
ATOM 736 C CA . PHE A 1 94 ? -0.429 3.857 17.910 1.00 96.62 94 PHE A CA 1
ATOM 737 C C . PHE A 1 94 ? -1.140 4.042 16.564 1.00 96.62 94 PHE A C 1
ATOM 739 O O . PHE A 1 94 ? -0.489 4.040 15.522 1.00 96.62 94 PHE A O 1
ATOM 746 N N . PHE A 1 95 ? -2.456 4.281 16.574 1.00 97.00 95 PHE A N 1
ATOM 747 C CA . PHE A 1 95 ? -3.241 4.443 15.348 1.00 97.00 95 PHE A CA 1
ATOM 748 C C . PHE A 1 95 ? -2.975 5.764 14.616 1.00 97.00 95 PHE A C 1
ATOM 750 O O . PHE A 1 95 ? -3.147 5.823 13.400 1.00 97.00 95 PHE A O 1
ATOM 757 N N . ALA A 1 96 ? -2.490 6.800 15.309 1.00 95.25 96 ALA A N 1
ATOM 758 C CA . ALA A 1 96 ? -2.066 8.052 14.680 1.00 95.25 96 ALA A CA 1
ATOM 759 C C . ALA A 1 96 ? -0.879 7.880 13.714 1.00 95.25 96 ALA A C 1
ATOM 761 O O . ALA A 1 96 ? -0.766 8.643 12.757 1.00 95.25 96 ALA A O 1
ATOM 762 N N . ASN A 1 97 ? -0.020 6.882 13.952 1.00 93.56 97 ASN A N 1
ATOM 763 C CA . ASN A 1 97 ? 1.145 6.569 13.117 1.00 93.56 97 ASN A CA 1
ATOM 764 C C . ASN A 1 97 ? 1.027 5.183 12.464 1.00 93.56 97 ASN A C 1
ATOM 766 O O . ASN A 1 97 ? 2.035 4.586 12.102 1.00 93.56 97 ASN A O 1
ATOM 770 N N . PHE A 1 98 ? -0.188 4.639 12.365 1.00 96.75 98 PHE A N 1
ATOM 771 C CA . PHE A 1 98 ? -0.390 3.301 11.826 1.00 96.75 98 PHE A CA 1
ATOM 772 C C . PHE A 1 98 ? -0.200 3.295 10.311 1.00 96.75 98 PHE A C 1
ATOM 774 O O . PHE A 1 98 ? -0.949 3.933 9.565 1.00 96.75 98 PHE A O 1
ATOM 781 N N . ASP A 1 99 ? 0.802 2.547 9.870 1.00 96.25 99 ASP A N 1
ATOM 782 C CA . ASP A 1 99 ? 1.186 2.403 8.476 1.00 96.25 99 ASP A CA 1
ATOM 783 C C . ASP A 1 99 ? 1.598 0.959 8.155 1.00 96.25 99 ASP A C 1
ATOM 785 O O . ASP A 1 99 ? 1.482 0.041 8.974 1.00 96.25 99 ASP A O 1
ATOM 789 N N . TRP A 1 100 ? 2.068 0.758 6.927 1.00 96.38 100 TRP A N 1
ATOM 790 C CA . TRP A 1 100 ? 2.426 -0.552 6.402 1.00 96.38 100 TRP A CA 1
ATOM 791 C C . TRP A 1 100 ? 3.561 -1.240 7.166 1.00 96.38 100 TRP A C 1
ATOM 793 O O . TRP A 1 100 ? 3.617 -2.469 7.158 1.00 96.38 100 TRP A O 1
ATOM 803 N N . GLU A 1 101 ? 4.436 -0.493 7.851 1.00 95.81 101 GLU A N 1
ATOM 804 C CA . GLU A 1 101 ? 5.526 -1.073 8.646 1.00 95.81 101 GLU A CA 1
ATOM 805 C C . GLU A 1 101 ? 4.986 -1.809 9.881 1.00 95.81 101 GLU A C 1
ATOM 807 O O . GLU A 1 101 ? 5.642 -2.694 10.431 1.00 95.81 101 GLU A O 1
ATOM 812 N N . THR A 1 102 ? 3.757 -1.485 10.294 1.00 94.94 102 THR A N 1
ATOM 813 C CA . THR A 1 102 ? 3.066 -2.101 11.436 1.00 94.94 102 THR A CA 1
ATOM 814 C C . THR A 1 102 ? 2.077 -3.203 11.045 1.00 94.94 102 THR A C 1
ATOM 816 O O . THR A 1 102 ? 1.426 -3.803 11.915 1.00 94.94 102 THR A O 1
ATOM 819 N N . PHE A 1 103 ? 1.953 -3.493 9.747 1.00 96.69 103 PHE A N 1
ATOM 820 C CA . PHE A 1 103 ? 1.064 -4.543 9.266 1.00 96.69 103 PHE A CA 1
ATOM 821 C C . PHE A 1 103 ? 1.569 -5.920 9.684 1.00 96.69 103 PHE A C 1
ATOM 823 O O . PHE A 1 103 ? 2.767 -6.210 9.702 1.00 96.69 103 PHE A O 1
ATOM 830 N N . ASN A 1 104 ? 0.628 -6.804 10.001 1.00 94.44 104 ASN A N 1
ATOM 831 C CA . ASN A 1 104 ? 0.949 -8.212 10.164 1.00 94.44 104 ASN A CA 1
ATOM 832 C C . ASN A 1 104 ? 1.122 -8.887 8.790 1.00 94.44 104 ASN A C 1
ATOM 834 O O . ASN A 1 104 ? 0.861 -8.311 7.733 1.00 94.44 104 ASN A O 1
ATOM 838 N N . ARG A 1 105 ? 1.569 -10.145 8.802 1.00 94.25 105 ARG A N 1
ATOM 839 C CA . ARG A 1 105 ? 1.822 -10.906 7.573 1.00 94.25 105 ARG A CA 1
ATOM 840 C C . ARG A 1 105 ? 0.587 -11.021 6.676 1.00 94.25 105 ARG A C 1
ATOM 842 O O . ARG A 1 105 ? 0.729 -10.921 5.462 1.00 94.25 105 ARG A O 1
ATOM 849 N N . ASP A 1 106 ? -0.587 -11.247 7.253 1.00 94.44 106 ASP A N 1
ATOM 850 C CA . ASP A 1 106 ? -1.814 -11.458 6.485 1.00 94.44 106 ASP A CA 1
ATOM 851 C C . ASP A 1 106 ? -2.291 -10.144 5.852 1.00 94.44 106 ASP A C 1
ATOM 853 O O . ASP A 1 106 ? -2.668 -10.125 4.686 1.00 94.44 106 ASP A O 1
ATOM 857 N N . GLU A 1 107 ? -2.167 -9.025 6.566 1.00 95.38 107 GLU A N 1
ATOM 858 C CA . GLU A 1 107 ? -2.435 -7.677 6.047 1.00 95.38 107 GLU A CA 1
ATOM 859 C C . GLU A 1 107 ? -1.479 -7.291 4.911 1.00 95.38 107 GLU A C 1
ATOM 861 O O . GLU A 1 107 ? -1.913 -6.733 3.903 1.00 95.38 107 GLU A O 1
ATOM 866 N N . LEU A 1 108 ? -0.191 -7.637 5.020 1.00 93.81 108 LEU A N 1
ATOM 867 C CA . LEU A 1 108 ? 0.771 -7.427 3.934 1.00 93.81 108 LEU A CA 1
ATOM 868 C C . LEU A 1 108 ? 0.420 -8.250 2.686 1.00 93.81 108 LEU A C 1
ATOM 870 O O . LEU A 1 108 ? 0.626 -7.778 1.572 1.00 93.81 108 LEU A O 1
ATOM 874 N N . LEU A 1 109 ? -0.129 -9.458 2.851 1.00 92.31 109 LEU A N 1
ATOM 875 C CA . LEU A 1 109 ? -0.573 -10.305 1.736 1.00 92.31 109 LEU A CA 1
ATOM 876 C C . LEU A 1 109 ? -1.855 -9.801 1.057 1.00 92.31 109 LEU A C 1
ATOM 878 O O . LEU A 1 109 ? -2.155 -10.234 -0.055 1.00 92.31 109 LEU A O 1
ATOM 882 N N . LEU A 1 110 ? -2.603 -8.900 1.699 1.00 93.12 110 LEU A N 1
ATOM 883 C CA . LEU A 1 110 ? -3.770 -8.242 1.105 1.00 93.12 110 LEU A CA 1
ATOM 884 C C . LEU A 1 110 ? -3.393 -7.039 0.228 1.00 93.12 110 LEU A C 1
ATOM 886 O O . LEU A 1 110 ? -4.241 -6.543 -0.516 1.00 93.12 110 LEU A O 1
ATOM 890 N N . LEU A 1 111 ? -2.147 -6.557 0.301 1.00 93.94 111 LEU A N 1
ATOM 891 C CA . LEU A 1 111 ? -1.655 -5.520 -0.601 1.00 93.94 111 LEU A CA 1
ATOM 892 C C . LEU A 1 111 ? -1.432 -6.112 -2.003 1.00 93.94 111 LEU A C 1
ATOM 894 O O . LEU A 1 111 ? -0.861 -7.198 -2.126 1.00 93.94 111 LEU A O 1
ATOM 898 N N . PRO A 1 112 ? -1.813 -5.401 -3.080 1.00 94.19 112 PRO A N 1
ATOM 899 C CA . PRO A 1 112 ? -1.420 -5.795 -4.422 1.00 94.19 112 PRO A CA 1
ATOM 900 C C . PRO A 1 112 ? 0.103 -5.771 -4.543 1.00 94.19 112 PRO A C 1
ATOM 902 O O . PRO A 1 112 ? 0.762 -4.809 -4.138 1.00 94.19 112 PRO A O 1
ATOM 905 N N . ALA A 1 113 ? 0.666 -6.810 -5.152 1.00 96.12 113 ALA A N 1
ATOM 906 C CA . ALA A 1 113 ? 2.090 -6.855 -5.432 1.00 96.12 113 ALA A CA 1
ATOM 907 C C . ALA A 1 113 ? 2.442 -5.778 -6.464 1.00 96.12 113 ALA A C 1
ATOM 909 O O . ALA A 1 113 ? 1.834 -5.714 -7.532 1.00 96.12 113 ALA A O 1
ATOM 910 N N . VAL A 1 114 ? 3.441 -4.950 -6.173 1.00 97.50 114 VAL A N 1
ATOM 911 C CA . VAL A 1 114 ? 3.962 -3.967 -7.128 1.00 97.50 114 VAL A CA 1
ATOM 912 C C . VAL A 1 114 ? 5.297 -4.471 -7.662 1.00 97.50 114 VAL A C 1
ATOM 914 O O . VAL A 1 114 ? 6.186 -4.837 -6.890 1.00 97.50 114 VAL A O 1
ATOM 917 N N . ILE A 1 115 ? 5.419 -4.516 -8.986 1.00 97.44 115 ILE A N 1
ATOM 918 C CA . ILE A 1 115 ? 6.594 -5.003 -9.703 1.00 97.44 115 ILE A CA 1
ATOM 919 C C . ILE A 1 115 ? 7.127 -3.879 -10.591 1.00 97.44 115 ILE A C 1
ATOM 921 O O . ILE A 1 115 ? 6.491 -3.511 -11.578 1.00 97.44 115 ILE A O 1
ATOM 925 N N . ALA A 1 116 ? 8.310 -3.363 -10.266 1.00 97.56 116 ALA A N 1
ATOM 926 C CA . ALA A 1 116 ? 9.050 -2.445 -11.123 1.00 97.56 116 ALA A CA 1
ATOM 927 C C . ALA A 1 116 ? 9.855 -3.244 -12.159 1.00 97.56 116 ALA A C 1
ATOM 929 O O . ALA A 1 116 ? 10.750 -4.019 -11.813 1.00 97.56 116 ALA A O 1
ATOM 930 N N . LEU A 1 117 ? 9.527 -3.070 -13.437 1.00 95.62 117 LEU A N 1
ATOM 931 C CA . LEU A 1 117 ? 10.244 -3.655 -14.564 1.00 95.62 117 LEU A CA 1
ATOM 932 C C . LEU A 1 117 ? 11.218 -2.623 -15.129 1.00 95.62 117 LEU A C 1
ATOM 934 O O . LEU A 1 117 ? 10.829 -1.692 -15.837 1.00 95.62 117 LEU A O 1
ATOM 938 N N . GLU A 1 118 ? 12.492 -2.831 -14.839 1.00 94.56 118 GLU A N 1
ATOM 939 C CA . GLU A 1 118 ? 13.586 -1.965 -15.251 1.00 94.56 118 GLU A CA 1
ATOM 940 C C . GLU A 1 118 ? 14.416 -2.570 -16.382 1.00 94.56 118 GLU A C 1
ATOM 942 O O . GLU A 1 118 ? 14.434 -3.782 -16.624 1.00 94.56 118 GLU A O 1
ATOM 947 N N . SER A 1 119 ? 15.161 -1.705 -17.065 1.00 92.38 119 SER A N 1
ATOM 948 C CA . SER A 1 119 ? 16.234 -2.125 -17.967 1.00 92.38 119 SER A CA 1
ATOM 949 C C . SER A 1 119 ? 17.588 -1.879 -17.320 1.00 92.38 119 SER A C 1
ATOM 951 O O . SER A 1 119 ? 17.757 -0.912 -16.578 1.00 92.38 119 SER A O 1
ATOM 953 N N . ALA A 1 120 ? 18.561 -2.736 -17.622 1.00 92.69 120 ALA A N 1
ATOM 954 C CA . ALA A 1 120 ? 19.908 -2.576 -17.094 1.00 92.69 120 ALA A CA 1
ATOM 955 C C . ALA A 1 120 ? 20.537 -1.229 -17.492 1.00 92.69 120 ALA A C 1
ATOM 957 O O . ALA A 1 120 ? 21.209 -0.636 -16.660 1.00 92.69 120 ALA A O 1
ATOM 958 N N . ASP A 1 121 ? 20.249 -0.730 -18.701 1.00 90.69 121 ASP A N 1
ATOM 959 C CA . ASP A 1 121 ? 20.714 0.575 -19.204 1.00 90.69 121 ASP A CA 1
ATOM 960 C C . ASP A 1 121 ? 20.155 1.756 -18.410 1.00 90.69 121 ASP A C 1
ATOM 962 O O . ASP A 1 121 ? 20.828 2.758 -18.185 1.00 90.69 121 ASP A O 1
ATOM 966 N N . HIS A 1 122 ? 18.895 1.655 -17.984 1.00 91.56 122 HIS A N 1
ATOM 967 C CA . HIS A 1 122 ? 18.277 2.712 -17.198 1.00 91.56 122 HIS A CA 1
ATOM 968 C C . HIS A 1 122 ? 18.821 2.714 -15.771 1.00 91.56 122 HIS A C 1
ATOM 970 O O . HIS A 1 122 ? 19.188 3.767 -15.255 1.00 91.56 122 HIS A O 1
ATOM 976 N N . VAL A 1 123 ? 18.939 1.532 -15.160 1.00 93.81 123 VAL A N 1
ATOM 977 C CA . VAL A 1 123 ? 19.470 1.383 -13.799 1.00 93.81 123 VAL A CA 1
ATOM 978 C C . VAL A 1 123 ? 20.946 1.770 -13.720 1.00 93.81 123 VAL A C 1
ATOM 980 O O . VAL A 1 123 ? 21.366 2.274 -12.687 1.00 93.81 123 VAL A O 1
ATOM 983 N N . SER A 1 124 ? 21.740 1.579 -14.777 1.00 91.88 124 SER A N 1
ATOM 984 C CA . SER A 1 124 ? 23.135 2.040 -14.826 1.00 91.88 124 SER A CA 1
ATOM 985 C C . SER A 1 124 ? 23.289 3.538 -15.125 1.00 91.88 124 SER A C 1
ATOM 987 O O . SER A 1 124 ? 24.369 4.084 -14.900 1.00 91.88 124 SER A O 1
ATOM 989 N N . GLY A 1 125 ? 22.228 4.198 -15.598 1.00 92.00 125 GLY A N 1
ATOM 990 C CA . GLY A 1 125 ? 22.182 5.625 -15.908 1.00 92.00 125 GLY A CA 1
ATOM 991 C C . GLY A 1 125 ? 21.181 6.385 -15.035 1.00 92.00 125 GLY A C 1
ATOM 992 O O . GLY A 1 125 ? 21.303 6.425 -13.808 1.00 92.00 125 GLY A O 1
ATOM 993 N N . ASP A 1 126 ? 20.190 7.007 -15.681 1.00 91.12 126 ASP A N 1
ATOM 994 C CA . ASP A 1 126 ? 19.244 7.951 -15.062 1.00 91.12 126 ASP A CA 1
ATOM 995 C C . ASP A 1 126 ? 18.421 7.352 -13.901 1.00 91.12 126 ASP A C 1
ATOM 997 O O . ASP A 1 126 ? 18.073 8.064 -12.958 1.00 91.12 126 ASP A O 1
ATOM 1001 N N . GLY A 1 127 ? 18.150 6.045 -13.929 1.00 93.81 127 GLY A N 1
ATOM 1002 C CA . GLY A 1 127 ? 17.323 5.334 -12.949 1.00 93.81 127 GLY A CA 1
ATOM 1003 C C . GLY A 1 127 ? 18.077 4.867 -11.701 1.00 93.81 127 GLY A C 1
ATOM 1004 O O . GLY A 1 127 ? 17.463 4.359 -10.765 1.00 93.81 127 GLY A O 1
ATOM 1005 N N . MET A 1 128 ? 19.405 5.037 -11.629 1.00 95.88 128 MET A N 1
ATOM 1006 C CA . MET A 1 128 ? 20.205 4.527 -10.502 1.00 95.88 128 MET A CA 1
ATOM 1007 C C . MET A 1 128 ? 19.734 5.083 -9.148 1.00 95.88 128 MET A C 1
ATOM 1009 O O . MET A 1 128 ? 19.694 4.374 -8.141 1.00 95.88 128 MET A O 1
ATOM 1013 N N . SER A 1 129 ? 19.367 6.366 -9.108 1.00 97.19 129 SER A N 1
ATOM 1014 C CA . SER A 1 129 ? 18.993 7.036 -7.859 1.00 97.19 129 SER A CA 1
ATOM 1015 C C . SER A 1 129 ? 17.655 6.544 -7.301 1.00 97.19 129 SER A C 1
ATOM 1017 O O . SER A 1 129 ? 17.552 6.289 -6.099 1.00 97.19 129 SER A O 1
ATOM 1019 N N . SER A 1 130 ? 16.631 6.396 -8.144 1.00 97.44 130 SER A N 1
ATOM 1020 C CA . SER A 1 130 ? 15.321 5.873 -7.737 1.00 97.44 130 SER A CA 1
ATOM 1021 C C . SER A 1 130 ? 15.400 4.386 -7.397 1.00 97.44 130 SER A C 1
ATOM 1023 O O . SER A 1 130 ? 14.891 3.979 -6.351 1.00 97.44 130 SER A O 1
ATOM 1025 N N . PHE A 1 131 ? 16.135 3.601 -8.189 1.00 97.44 131 PHE A N 1
ATOM 1026 C CA . PHE A 1 131 ? 16.420 2.194 -7.910 1.00 97.44 131 PHE A CA 1
ATOM 1027 C C . PHE A 1 131 ? 17.100 1.997 -6.547 1.00 97.44 131 PHE A C 1
ATOM 1029 O O . PHE A 1 131 ? 16.610 1.243 -5.704 1.00 97.44 131 PHE A O 1
ATOM 1036 N N . SER A 1 132 ? 18.193 2.723 -6.281 1.00 97.44 132 SER A N 1
ATOM 1037 C CA . SER A 1 132 ? 18.922 2.632 -5.009 1.00 97.44 132 SER A CA 1
ATOM 1038 C C . SER A 1 132 ? 18.060 3.051 -3.817 1.00 97.44 132 SER A C 1
ATOM 1040 O O . SER A 1 132 ? 18.170 2.455 -2.740 1.00 97.44 132 SER A O 1
ATOM 1042 N N . ARG A 1 133 ? 17.207 4.071 -3.987 1.00 97.81 133 ARG A N 1
ATOM 1043 C CA . ARG A 1 133 ? 16.274 4.519 -2.948 1.00 97.81 133 ARG A CA 1
ATOM 1044 C C . ARG A 1 133 ? 15.237 3.444 -2.642 1.00 97.81 133 ARG A C 1
ATOM 1046 O O . ARG A 1 133 ? 15.036 3.143 -1.470 1.00 97.81 133 ARG A O 1
ATOM 1053 N N . LEU A 1 134 ? 14.623 2.851 -3.667 1.00 97.88 134 LEU A N 1
ATOM 1054 C CA . LEU A 1 134 ? 13.626 1.795 -3.496 1.00 97.88 134 LEU A CA 1
ATOM 1055 C C . LEU A 1 134 ? 14.230 0.561 -2.813 1.00 97.88 134 LEU A C 1
ATOM 1057 O O . LEU A 1 134 ? 13.659 0.081 -1.833 1.00 97.88 134 LEU A O 1
ATOM 1061 N N . LEU A 1 135 ? 15.422 0.120 -3.234 1.00 96.62 135 LEU A N 1
ATOM 1062 C CA . LEU A 1 135 ? 16.150 -0.981 -2.589 1.00 96.62 135 LEU A CA 1
ATOM 1063 C C . LEU A 1 135 ? 16.421 -0.734 -1.101 1.00 96.62 135 LEU A C 1
ATOM 1065 O O . LEU A 1 135 ? 16.331 -1.651 -0.290 1.00 96.62 135 LEU A O 1
ATOM 1069 N N . SER A 1 136 ? 16.748 0.507 -0.741 1.00 97.12 136 SER A N 1
ATOM 1070 C CA . SER A 1 136 ? 17.074 0.877 0.641 1.00 97.12 136 SER A CA 1
ATOM 1071 C C . SER A 1 136 ? 15.836 1.126 1.504 1.00 97.12 136 SER A C 1
ATOM 1073 O O . SER A 1 136 ? 15.964 1.400 2.693 1.00 97.12 136 SER A O 1
ATOM 1075 N N . SER A 1 137 ? 14.641 1.081 0.916 1.00 96.50 137 SER A N 1
ATOM 1076 C CA . SER A 1 137 ? 13.439 1.587 1.567 1.00 96.50 137 SER A CA 1
ATOM 1077 C C . SER A 1 137 ? 12.688 0.591 2.445 1.00 96.50 137 SER A C 1
ATOM 1079 O O . SER A 1 137 ? 11.771 0.994 3.149 1.00 96.50 137 SER A O 1
ATOM 1081 N N . GLY A 1 138 ? 13.010 -0.702 2.361 1.00 94.81 138 GLY A N 1
ATOM 1082 C CA . GLY A 1 138 ? 12.290 -1.760 3.078 1.00 94.81 138 GLY A CA 1
ATOM 1083 C C . GLY A 1 138 ? 10.890 -2.073 2.537 1.00 94.81 138 GLY A C 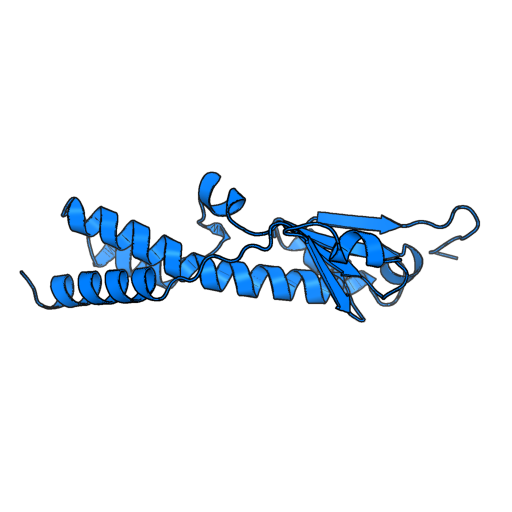1
ATOM 1084 O O . GLY A 1 138 ? 10.281 -3.044 2.985 1.00 94.81 138 GLY A O 1
ATOM 1085 N N . ARG A 1 139 ? 10.385 -1.308 1.557 1.00 96.12 139 ARG A N 1
ATOM 1086 C CA . ARG A 1 139 ? 9.082 -1.566 0.936 1.00 96.12 139 ARG A CA 1
ATOM 1087 C C . ARG A 1 139 ? 9.069 -2.949 0.273 1.00 96.12 139 ARG A C 1
ATOM 1089 O O . ARG A 1 139 ? 10.025 -3.286 -0.429 1.00 96.12 139 ARG A O 1
ATOM 1096 N N . PRO A 1 140 ? 7.981 -3.726 0.398 1.00 95.00 140 PRO A N 1
ATOM 1097 C CA . PRO A 1 140 ? 7.821 -5.029 -0.244 1.00 95.00 140 PRO A CA 1
ATOM 1098 C C . PRO A 1 140 ? 7.486 -4.898 -1.746 1.00 95.00 140 PRO A C 1
ATOM 1100 O O . PRO A 1 140 ? 6.516 -5.471 -2.240 1.00 95.00 140 PRO A O 1
ATOM 1103 N N . VAL A 1 141 ? 8.294 -4.136 -2.484 1.00 97.06 141 VAL A N 1
ATOM 1104 C CA . VAL A 1 141 ? 8.200 -3.970 -3.940 1.00 97.06 141 VAL A CA 1
ATOM 1105 C C . VAL A 1 141 ? 9.200 -4.906 -4.611 1.00 97.06 141 VAL A C 1
ATOM 1107 O O . VAL A 1 141 ? 10.363 -4.983 -4.218 1.00 97.06 141 VAL A O 1
ATOM 1110 N N . GLN A 1 142 ? 8.756 -5.621 -5.642 1.00 97.06 142 GLN A N 1
ATOM 1111 C CA . GLN A 1 142 ? 9.630 -6.488 -6.429 1.00 97.06 142 GLN A CA 1
ATOM 1112 C C . GLN A 1 142 ? 10.242 -5.690 -7.578 1.00 97.06 142 GLN A C 1
ATOM 1114 O O . GLN A 1 142 ? 9.557 -4.900 -8.225 1.00 97.06 142 GLN A O 1
ATOM 1119 N N . ILE A 1 143 ? 11.524 -5.912 -7.863 1.00 96.94 143 ILE A N 1
ATOM 1120 C CA . ILE A 1 143 ? 12.217 -5.249 -8.970 1.00 96.94 143 ILE A CA 1
ATOM 1121 C C . ILE A 1 143 ? 12.795 -6.317 -9.891 1.00 96.94 143 ILE A C 1
ATOM 1123 O O . ILE A 1 143 ? 13.581 -7.158 -9.452 1.00 96.94 143 ILE A O 1
ATOM 1127 N N . PHE A 1 144 ? 12.431 -6.274 -11.172 1.00 95.56 144 PHE A N 1
ATOM 1128 C CA . PHE A 1 144 ? 13.031 -7.113 -12.205 1.00 95.56 144 PHE A CA 1
ATOM 1129 C C . PHE A 1 144 ? 13.808 -6.249 -13.185 1.00 95.56 144 PHE A C 1
ATOM 1131 O O . PHE A 1 144 ? 13.250 -5.361 -13.821 1.00 95.56 144 PHE A O 1
ATOM 1138 N N . VAL A 1 145 ? 15.096 -6.550 -13.335 1.00 93.94 145 VAL A N 1
ATOM 1139 C CA . VAL A 1 145 ? 15.984 -5.840 -14.256 1.00 93.94 145 VAL A CA 1
ATOM 1140 C C . VAL A 1 145 ? 16.252 -6.719 -15.470 1.00 93.94 145 VAL A C 1
ATOM 1142 O O . VAL A 1 145 ? 16.818 -7.808 -15.359 1.00 93.94 145 VAL A O 1
ATOM 1145 N N . ARG A 1 146 ? 15.858 -6.244 -16.652 1.00 90.81 146 ARG A N 1
ATOM 1146 C CA . ARG A 1 146 ? 16.134 -6.915 -17.924 1.00 90.81 146 ARG A CA 1
ATOM 1147 C C . ARG A 1 146 ? 17.493 -6.483 -18.466 1.00 90.81 146 ARG A C 1
ATOM 1149 O O . ARG A 1 146 ? 17.704 -5.304 -18.747 1.00 90.81 146 ARG A O 1
ATOM 1156 N N . VAL A 1 147 ? 18.369 -7.454 -18.710 1.00 88.88 147 VAL A N 1
ATOM 1157 C CA . VAL A 1 147 ? 19.649 -7.258 -19.408 1.00 88.88 147 VAL A CA 1
ATOM 1158 C C . VAL A 1 147 ? 19.518 -7.773 -20.841 1.00 88.88 147 VAL A C 1
ATOM 1160 O O . VAL A 1 147 ? 19.024 -8.880 -21.063 1.00 88.88 147 VAL A O 1
ATOM 1163 N N . GLN A 1 148 ? 19.954 -6.991 -21.829 1.00 83.25 148 GLN A N 1
ATOM 1164 C CA . GLN A 1 148 ? 20.070 -7.469 -23.208 1.00 83.25 148 GLN A CA 1
ATOM 1165 C C . GLN A 1 148 ? 21.419 -8.169 -23.391 1.00 83.25 148 GLN A C 1
ATOM 1167 O O . GLN A 1 148 ? 22.458 -7.584 -23.115 1.00 83.25 148 GLN A O 1
ATOM 1172 N N . ALA A 1 149 ? 21.417 -9.409 -23.889 1.00 80.00 149 ALA A N 1
ATOM 1173 C CA . ALA A 1 149 ? 22.619 -10.254 -23.950 1.00 80.00 149 ALA A CA 1
ATOM 1174 C C . ALA A 1 149 ? 23.789 -9.673 -24.771 1.00 80.00 149 ALA A C 1
ATOM 1176 O O . ALA A 1 149 ? 24.928 -10.084 -24.584 1.00 80.00 149 ALA A O 1
ATOM 1177 N N . HIS A 1 150 ? 23.512 -8.747 -25.689 1.00 78.94 150 HIS A N 1
ATOM 1178 C CA . HIS A 1 150 ? 24.513 -8.105 -26.544 1.00 78.94 150 HIS A CA 1
ATOM 1179 C C . HIS A 1 150 ? 24.899 -6.696 -26.077 1.00 78.94 150 HIS A C 1
ATOM 1181 O O . HIS A 1 150 ? 25.672 -6.031 -26.762 1.00 78.94 150 HIS A O 1
ATOM 1187 N N . ASN A 1 151 ? 24.342 -6.226 -24.960 1.00 77.12 151 ASN A N 1
ATOM 1188 C CA . ASN A 1 151 ? 24.546 -4.871 -24.478 1.00 77.12 151 ASN A CA 1
ATOM 1189 C C . ASN A 1 151 ? 25.409 -4.866 -23.207 1.00 77.12 151 ASN A C 1
ATOM 1191 O O . ASN A 1 151 ? 25.257 -5.737 -22.348 1.00 77.12 151 ASN A O 1
ATOM 1195 N N . ASN A 1 152 ? 26.308 -3.885 -23.092 1.00 79.44 152 ASN A N 1
ATOM 1196 C CA . ASN A 1 152 ? 27.049 -3.617 -21.865 1.00 79.44 152 ASN A CA 1
ATOM 1197 C C . ASN A 1 152 ? 26.483 -2.340 -21.222 1.00 79.44 152 ASN A C 1
ATOM 1199 O O . ASN A 1 152 ? 26.900 -1.248 -21.599 1.00 79.44 152 ASN A O 1
ATOM 1203 N N . PRO A 1 153 ? 25.563 -2.462 -20.253 1.00 73.62 153 PRO A N 1
ATOM 1204 C CA . PRO A 1 153 ? 24.851 -1.317 -19.689 1.00 73.62 153 PRO A CA 1
ATOM 1205 C C . PRO A 1 153 ? 25.757 -0.342 -18.920 1.00 73.62 153 PRO A C 1
ATOM 1207 O O . PRO A 1 153 ? 25.339 0.775 -18.645 1.00 73.62 153 PRO A O 1
ATOM 1210 N N . GLY A 1 154 ? 26.981 -0.738 -18.552 1.00 68.12 154 GLY A N 1
ATOM 1211 C CA . GLY A 1 154 ? 27.948 0.124 -17.859 1.00 68.12 154 GLY A CA 1
ATOM 1212 C C . GLY A 1 154 ? 29.128 0.588 -18.718 1.00 68.12 154 GLY A C 1
ATOM 1213 O O . GLY A 1 154 ? 30.116 1.046 -18.144 1.00 68.12 154 GLY A O 1
ATOM 1214 N N . ALA A 1 155 ? 29.078 0.375 -20.039 1.00 69.81 155 ALA A N 1
ATOM 1215 C CA . ALA A 1 155 ? 30.119 0.815 -20.976 1.00 69.81 155 ALA A CA 1
ATOM 1216 C C . ALA A 1 155 ? 30.114 2.328 -21.215 1.00 69.81 155 ALA A C 1
ATOM 1218 O O . ALA A 1 155 ? 29.021 2.934 -21.188 1.00 69.81 155 ALA A O 1
#

Secondary structure (DSSP, 8-state):
--HHHHHHHHHHHHHHHH-------EEEEE-S-S--HHHHHSTTEEEEE-S-HHHHHHHHHHHHHHHHHHHHHHHHHHHHHHHT---HHHHHHHHHT--GGG--HHHHHTSPEEEEEEEHHHHHTTTHHHHHHHHTT----EEEEEPPTT--TT-

Sequence (155 aa):
MPEERRARIENALQTLEAYRHNSTLVRFVHTGALDDAWLKQTAGFEAVTAKDPCEEATRLFDEEAGRLAKVFGAARIAELEIEGIYDPAIHDPFFANFDWETFNRDELLLLPAVIALESADHVSGDGMSSFSRLLSSGRPVQIFVRVQAHNNPGA

pLDDT: mean 93.5, std 6.25, range [68.12, 98.38]

Radius of gyration: 19.93 Å; chains: 1; bounding box: 52×21×53 Å

Foldseek 3Di:
DDPVLVVLLVLLVVLQVPDDQDFAQAEEEEQPPDPCPVQVVDGNGHYHHDNALLQVLVVLLQVQQVSLQSNVLSVVSNVCSVVVNDDCVPSVVCSVPRTPVPDDPVSLSSGRAYEREEELLCCLPVNVVSVVCSVPPPRNHHYDYDYDPPDDSND